Protein AF-A0A097BV94-F1 (afdb_monomer)

Radius of gyration: 15.73 Å; Cα contacts (8 Å, |Δi|>4): 111; chains: 1; bounding box: 40×26×39 Å

Solvent-accessible surface area (backbone atoms only — not comparable to full-atom values): 6488 Å² total; per-residue (Å²): 126,52,73,59,100,88,47,80,46,83,89,72,88,84,65,77,49,43,42,46,38,58,59,32,61,78,56,73,57,71,54,71,69,58,48,51,58,48,50,53,51,49,52,54,54,50,52,55,33,48,76,71,50,38,44,50,63,48,80,49,48,73,34,26,31,20,32,87,84,69,47,75,42,85,49,75,65,86,66,43,46,70,68,59,91,90,56,91,72,84,87,73,91,68,54,53,84,95,64,52,73,94,126

Nearest PDB structures (foldseek):
  8bik-assembly2_D  TM=9.775E-01  e=7.453E-10  Homo sapiens
  7jij-assembly1_A  TM=9.639E-01  e=6.955E-10  Homo sapiens
  5ezv-assembly2_C  TM=9.737E-01  e=1.209E-09  Homo sapiens
  6b1u-assembly2_C  TM=9.723E-01  e=1.295E-09  Homo sapiens
  2phk-assembly1_A-2  TM=9.652E-01  e=4.698E-08  Oryctolagus cuniculus

pLDDT: mean 88.94, std 12.37, range [52.62, 98.56]

Foldseek 3Di:
DDDDPPDDDDDDDDADQAFQVVVCVVVVHDDPVLVVQQVVLVVVVQVVCVVVQKHQQADDRNQWTAHPVRHTDGHDSVVIDRDDPPDPDDPDDDYDVVPHDPD

Sequence (103 aa):
VLASRTKIYIILEFVTGGELFDRIVDRGRLSESETRRYFQQLIEAVAHCHMKGVYHRDLKPENLLLDSFGKLKVSDFGLSALPQQGVGLLHTTCGTPNYVAPE

Secondary structure (DSSP, 8-state):
-EE-SS-EE------TT-BHHHHHHHHSS--HHHHHHHHHHHHHHHHHHHHTT-B----SGGGEEE-TT--EEE---TT-B-PPTT-----S--S-GGG----

Structure (mmCIF, N/CA/C/O backbone):
data_AF-A0A097BV94-F1
#
_entry.id   AF-A0A097BV94-F1
#
loop_
_atom_site.group_PDB
_atom_site.id
_atom_site.type_symbol
_atom_site.label_atom_id
_atom_site.label_alt_id
_atom_site.label_comp_id
_atom_site.label_asym_id
_atom_site.label_entity_id
_atom_site.label_seq_id
_atom_site.pdbx_PDB_ins_code
_atom_site.Cartn_x
_atom_site.Cartn_y
_atom_site.Cartn_z
_atom_site.occupancy
_atom_site.B_iso_or_equiv
_atom_site.auth_seq_id
_atom_site.auth_comp_id
_atom_site.auth_asym_id
_atom_site.auth_atom_id
_atom_site.pdbx_PDB_model_num
ATOM 1 N N . VAL A 1 1 ? -22.133 2.402 8.118 1.00 69.75 1 VAL A N 1
ATOM 2 C CA . VAL A 1 1 ? -2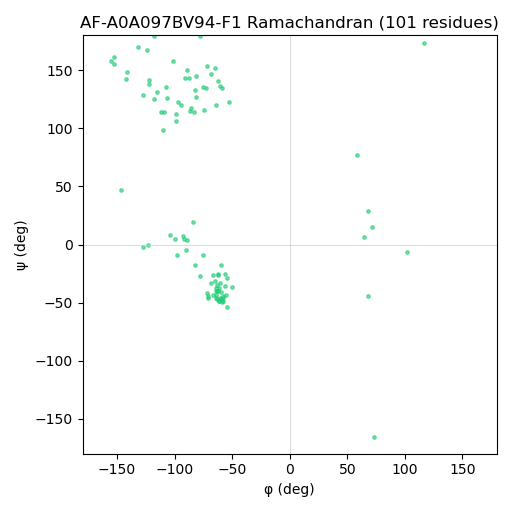1.930 0.991 8.521 1.00 69.75 1 VAL A CA 1
ATOM 3 C C . VAL A 1 1 ? -23.296 0.344 8.612 1.00 69.75 1 VAL A C 1
ATOM 5 O O . VAL A 1 1 ? -24.127 0.854 9.354 1.00 69.75 1 VAL A O 1
ATOM 8 N N . LEU A 1 2 ? -23.562 -0.690 7.812 1.00 87.88 2 LEU A N 1
ATOM 9 C CA . LEU A 1 2 ? -24.793 -1.475 7.947 1.00 87.88 2 LEU A CA 1
ATOM 10 C C . LEU A 1 2 ? -24.506 -2.640 8.893 1.00 87.88 2 LEU A C 1
ATOM 12 O O . LEU A 1 2 ? -23.410 -3.195 8.871 1.00 87.88 2 LEU A O 1
ATOM 16 N N . ALA A 1 3 ? -25.470 -3.013 9.724 1.00 92.06 3 ALA A N 1
ATOM 17 C CA . ALA A 1 3 ? -25.302 -4.114 10.659 1.00 92.06 3 ALA A CA 1
ATOM 18 C C . ALA A 1 3 ? -26.585 -4.938 10.768 1.00 92.06 3 ALA A C 1
ATOM 20 O O . ALA A 1 3 ? -27.695 -4.429 10.635 1.00 92.06 3 ALA A O 1
ATOM 21 N N . SER A 1 4 ? -26.411 -6.227 11.018 1.00 95.12 4 SER A N 1
ATOM 22 C CA . SER A 1 4 ? -27.455 -7.153 11.451 1.00 95.12 4 SER A CA 1
ATOM 23 C C . SER A 1 4 ? -27.086 -7.694 12.831 1.00 95.12 4 SER A C 1
ATOM 25 O O . SER A 1 4 ? -26.014 -7.387 13.348 1.00 95.12 4 SER A O 1
ATOM 27 N N . ARG A 1 5 ? -27.929 -8.552 13.420 1.00 94.38 5 ARG A N 1
ATOM 28 C CA . ARG A 1 5 ? -27.639 -9.161 14.731 1.00 94.38 5 ARG A CA 1
ATOM 29 C C . ARG A 1 5 ? -26.304 -9.913 14.784 1.00 94.38 5 ARG A C 1
ATOM 31 O O . ARG A 1 5 ? -25.755 -10.060 15.866 1.00 94.38 5 ARG A O 1
ATOM 38 N N . THR A 1 6 ? -25.801 -10.401 13.649 1.00 95.69 6 THR A N 1
ATOM 39 C CA . THR A 1 6 ? -24.611 -11.267 13.595 1.00 95.69 6 THR A CA 1
ATOM 40 C C . THR A 1 6 ? -23.532 -10.791 12.626 1.00 95.69 6 THR A C 1
ATOM 42 O O . THR A 1 6 ? -22.498 -11.441 12.512 1.00 95.69 6 THR A O 1
ATOM 45 N N . LYS A 1 7 ? -23.752 -9.692 11.893 1.00 93.62 7 LYS A N 1
ATOM 46 C CA . LYS A 1 7 ? -22.832 -9.237 10.838 1.00 93.62 7 LYS A CA 1
ATOM 47 C C . LYS A 1 7 ? -22.715 -7.725 10.799 1.00 93.62 7 LYS A C 1
ATOM 49 O O . LYS A 1 7 ? -23.725 -7.033 10.916 1.00 93.62 7 LYS A O 1
ATOM 54 N N . ILE A 1 8 ? -21.505 -7.252 10.529 1.00 93.38 8 ILE A N 1
ATOM 55 C CA . ILE A 1 8 ? -21.200 -5.869 10.166 1.00 93.38 8 ILE A CA 1
ATOM 56 C C . ILE A 1 8 ? -20.862 -5.855 8.676 1.00 93.38 8 ILE A C 1
ATOM 58 O O . ILE A 1 8 ? -20.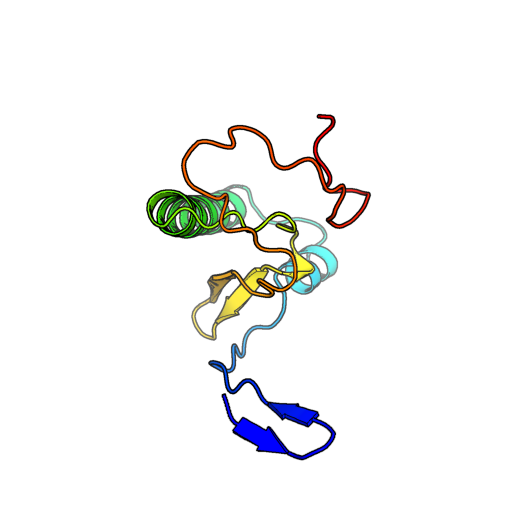128 -6.714 8.197 1.00 93.38 8 ILE A O 1
ATOM 62 N N . TYR A 1 9 ? -21.401 -4.882 7.951 1.00 92.44 9 TYR A N 1
ATOM 63 C CA . TYR A 1 9 ? -21.137 -4.667 6.536 1.00 92.44 9 TYR A CA 1
ATOM 64 C C . TYR A 1 9 ? -20.489 -3.297 6.346 1.00 92.44 9 TYR A C 1
ATOM 66 O O . TYR A 1 9 ? -21.033 -2.256 6.747 1.00 92.44 9 TYR A O 1
ATOM 74 N N . ILE A 1 10 ? -19.327 -3.314 5.701 1.00 91.56 10 ILE A N 1
ATOM 75 C CA . ILE A 1 10 ? -18.566 -2.129 5.323 1.00 91.56 10 ILE A CA 1
ATOM 76 C C . ILE A 1 10 ? -18.616 -2.051 3.797 1.00 91.56 10 ILE A C 1
ATOM 78 O O . ILE A 1 10 ? -18.120 -2.940 3.114 1.00 91.56 10 ILE A O 1
ATOM 82 N N . ILE A 1 11 ? -19.275 -1.017 3.274 1.00 93.62 11 ILE A N 1
ATOM 83 C CA . ILE A 1 11 ? -19.359 -0.759 1.836 1.00 93.62 11 ILE A CA 1
ATOM 84 C C . ILE A 1 11 ? -18.239 0.216 1.497 1.00 93.62 11 ILE A C 1
ATOM 86 O O . ILE A 1 11 ? -18.195 1.312 2.057 1.00 93.62 11 ILE A O 1
ATOM 90 N N . LEU A 1 12 ? -17.339 -0.206 0.615 1.00 92.62 12 LEU A N 1
ATOM 91 C CA . LEU A 1 12 ? -16.159 0.543 0.193 1.00 92.62 12 LEU A CA 1
ATOM 92 C C . LEU A 1 12 ? -16.163 0.711 -1.328 1.00 92.62 12 LEU A C 1
ATOM 94 O O . LEU A 1 12 ? -16.927 0.058 -2.040 1.00 92.62 12 LEU A O 1
ATOM 98 N N . GLU A 1 13 ? -15.295 1.591 -1.815 1.00 94.12 13 GLU A N 1
ATOM 99 C CA . GLU A 1 13 ? -14.993 1.692 -3.240 1.00 94.12 13 GLU A CA 1
ATOM 100 C C . GLU A 1 13 ? -14.455 0.351 -3.768 1.00 94.12 13 GLU A C 1
ATOM 102 O O . GLU A 1 13 ? -13.581 -0.258 -3.151 1.00 94.12 13 GLU A O 1
ATOM 107 N N . PHE A 1 14 ? -14.959 -0.098 -4.922 1.00 94.94 14 PHE A N 1
ATOM 108 C CA . PHE A 1 14 ? -14.424 -1.269 -5.613 1.00 94.94 14 PHE A CA 1
ATOM 109 C C . PHE A 1 14 ? -13.246 -0.869 -6.505 1.00 94.94 14 PHE A C 1
ATOM 111 O O . PHE A 1 14 ? -13.410 -0.102 -7.454 1.00 94.94 14 PHE A O 1
ATOM 118 N N . VAL A 1 15 ? -12.064 -1.409 -6.209 1.00 96.56 15 VAL A N 1
ATOM 119 C CA . VAL A 1 15 ? -10.823 -1.115 -6.931 1.00 96.56 15 VAL A CA 1
ATOM 120 C C . VAL A 1 15 ? -10.54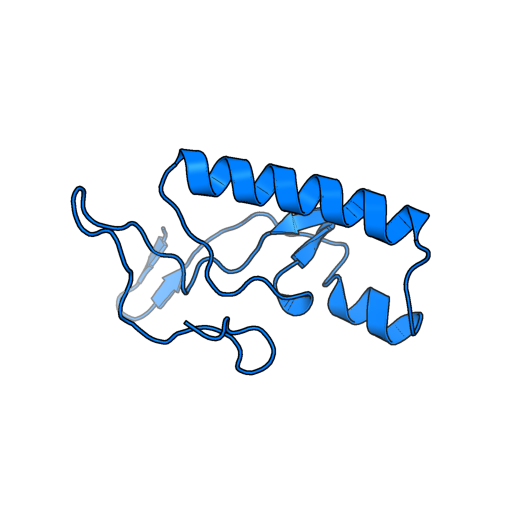8 -2.231 -7.941 1.00 96.56 15 VAL A C 1
ATOM 122 O O . VAL A 1 15 ? -10.287 -3.370 -7.570 1.00 96.56 15 VAL A O 1
ATOM 125 N N . THR A 1 16 ? -10.643 -1.916 -9.233 1.00 95.81 16 THR A N 1
ATOM 126 C CA . THR A 1 16 ? -10.741 -2.924 -10.306 1.00 95.81 16 THR A CA 1
ATOM 127 C C . THR A 1 16 ? -9.414 -3.532 -10.764 1.00 95.81 16 THR A C 1
ATOM 129 O O . THR A 1 16 ? -9.434 -4.534 -11.470 1.00 95.81 16 THR A O 1
ATOM 132 N N . GLY A 1 17 ? -8.274 -2.906 -10.467 1.00 94.31 17 GLY A N 1
ATOM 133 C CA . GLY A 1 17 ? -6.962 -3.309 -10.994 1.00 94.31 17 GLY A CA 1
ATOM 134 C C . GLY A 1 17 ? -6.186 -4.283 -10.105 1.00 94.31 17 GLY A C 1
ATOM 135 O O . GLY A 1 17 ? -5.037 -4.576 -10.427 1.00 94.31 17 GLY A O 1
ATOM 136 N N . GLY A 1 18 ? -6.807 -4.790 -9.035 1.00 95.75 18 GLY A N 1
ATOM 137 C CA . GLY A 1 18 ? -6.244 -5.831 -8.173 1.00 95.75 18 GLY A CA 1
ATOM 138 C C . GLY A 1 18 ? -5.117 -5.350 -7.260 1.00 95.75 18 GLY A C 1
ATOM 139 O O . GLY A 1 18 ? -4.921 -4.147 -7.063 1.00 95.75 18 GLY A O 1
ATOM 140 N N . GLU A 1 19 ? -4.398 -6.311 -6.687 1.00 97.31 19 GLU A N 1
ATOM 141 C CA . GLU A 1 19 ? -3.300 -6.077 -5.752 1.00 97.31 19 GLU A CA 1
ATOM 142 C C . GLU A 1 19 ? -1.997 -5.733 -6.489 1.00 97.31 19 GLU A C 1
ATOM 144 O O . GLU A 1 19 ? -1.673 -6.259 -7.558 1.00 97.31 19 GLU A O 1
ATOM 149 N N . LEU A 1 20 ? -1.193 -4.852 -5.894 1.00 96.81 20 LEU A N 1
ATOM 150 C CA . LEU A 1 20 ? 0.147 -4.551 -6.384 1.00 96.81 20 LEU A CA 1
ATOM 151 C C . LEU A 1 20 ? 1.058 -5.780 -6.266 1.00 96.81 20 LEU A C 1
ATOM 153 O O . LEU A 1 20 ? 1.953 -5.940 -7.098 1.00 96.81 20 LEU A O 1
ATOM 157 N N . PHE A 1 21 ? 0.827 -6.635 -5.263 1.00 96.31 21 PHE A N 1
ATOM 158 C CA . PHE A 1 21 ? 1.541 -7.897 -5.082 1.00 96.31 21 PHE A CA 1
ATOM 159 C C . PHE A 1 21 ? 1.467 -8.782 -6.329 1.00 96.31 21 PHE A C 1
ATOM 161 O O . PHE A 1 21 ? 2.514 -9.127 -6.880 1.00 96.31 21 PHE A O 1
ATOM 168 N N . ASP A 1 22 ? 0.261 -9.054 -6.835 1.00 95.81 22 ASP A N 1
ATOM 169 C CA . ASP A 1 22 ? 0.053 -9.870 -8.038 1.00 95.81 22 ASP A CA 1
ATOM 170 C C . ASP A 1 22 ? 0.830 -9.307 -9.231 1.00 95.81 22 ASP A C 1
ATOM 172 O O . ASP A 1 22 ? 1.547 -10.018 -9.934 1.00 95.81 22 ASP A O 1
ATOM 176 N N . ARG A 1 23 ? 0.799 -7.979 -9.401 1.00 94.75 23 ARG A N 1
ATOM 177 C CA . ARG A 1 23 ? 1.547 -7.307 -10.470 1.00 94.75 23 ARG A CA 1
ATOM 178 C C . ARG A 1 23 ? 3.064 -7.473 -10.337 1.00 94.75 23 ARG A C 1
ATOM 180 O O . ARG A 1 23 ? 3.759 -7.499 -11.357 1.00 94.75 23 ARG A O 1
ATOM 187 N N . ILE A 1 24 ? 3.593 -7.515 -9.114 1.00 95.94 24 ILE A N 1
ATOM 188 C CA . ILE A 1 24 ? 5.019 -7.759 -8.860 1.00 95.94 24 ILE A CA 1
ATOM 189 C C . ILE A 1 24 ? 5.356 -9.217 -9.166 1.00 95.94 24 ILE A C 1
ATOM 191 O O . ILE A 1 24 ? 6.342 -9.455 -9.860 1.00 95.94 24 ILE A O 1
ATOM 195 N N . VAL A 1 25 ? 4.541 -10.165 -8.697 1.00 96.06 25 VAL A N 1
ATOM 196 C CA . VAL A 1 25 ? 4.734 -11.604 -8.925 1.00 96.06 25 VAL A CA 1
ATOM 197 C C . VAL A 1 25 ?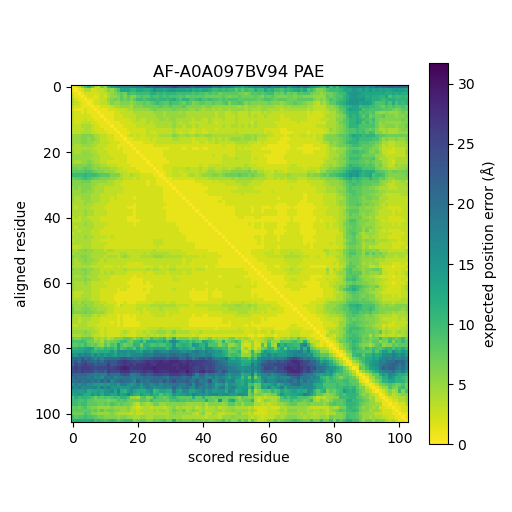 4.739 -11.921 -10.419 1.00 96.06 25 VAL A C 1
ATOM 199 O O . VAL A 1 25 ? 5.702 -12.510 -10.908 1.00 96.06 25 VAL A O 1
ATOM 202 N N . ASP A 1 26 ? 3.745 -11.435 -11.165 1.00 95.12 26 ASP A N 1
ATOM 203 C CA . ASP A 1 26 ? 3.613 -11.676 -12.608 1.00 95.12 26 ASP A CA 1
ATOM 204 C C . ASP A 1 26 ? 4.802 -11.147 -13.419 1.00 95.12 26 ASP A C 1
ATOM 206 O O . ASP A 1 26 ? 5.175 -11.704 -14.453 1.00 95.12 26 ASP A O 1
ATOM 210 N N . ARG A 1 27 ? 5.407 -10.041 -12.972 1.00 93.75 27 ARG A N 1
ATOM 211 C CA . ARG A 1 27 ? 6.526 -9.383 -13.667 1.00 93.75 27 ARG A CA 1
ATOM 212 C C . ARG A 1 27 ? 7.895 -9.756 -13.104 1.00 93.75 27 ARG A C 1
ATOM 214 O O . ARG A 1 27 ? 8.913 -9.348 -13.665 1.00 9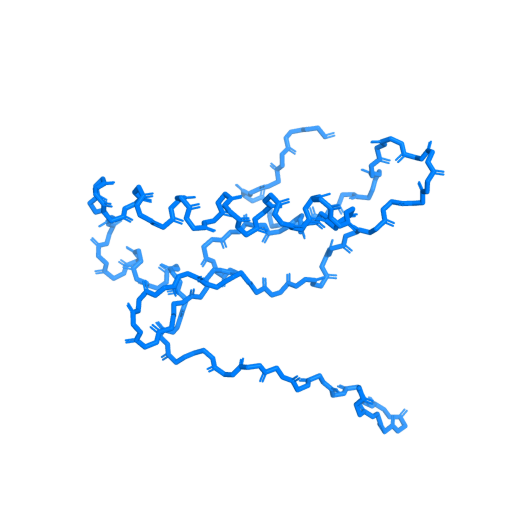3.75 27 ARG A O 1
ATOM 221 N N . GLY A 1 28 ? 7.943 -10.455 -11.972 1.00 95.69 28 GLY A N 1
ATOM 222 C CA . GLY A 1 28 ? 9.130 -10.685 -11.144 1.00 95.69 28 GLY A CA 1
ATOM 223 C C . GLY A 1 28 ? 9.661 -9.427 -10.440 1.00 95.69 28 GLY A C 1
ATOM 224 O O . GLY A 1 28 ? 10.008 -9.469 -9.263 1.00 95.69 28 GLY A O 1
ATOM 225 N N . ARG A 1 29 ? 9.742 -8.291 -11.145 1.00 94.00 29 ARG A N 1
ATOM 226 C CA . ARG A 1 29 ? 10.105 -6.981 -10.588 1.00 94.00 29 ARG A CA 1
ATOM 227 C C . ARG A 1 29 ? 9.487 -5.842 -11.391 1.00 94.00 29 ARG A C 1
ATOM 229 O O . ARG A 1 29 ? 9.247 -5.963 -12.591 1.00 94.00 29 ARG A O 1
ATOM 236 N N . LEU A 1 30 ? 9.302 -4.701 -10.738 1.00 95.94 30 LEU A N 1
ATOM 237 C CA . LEU A 1 30 ? 8.917 -3.454 -11.396 1.00 95.94 30 LEU A CA 1
ATOM 238 C C . LEU A 1 30 ? 10.158 -2.670 -11.829 1.00 95.94 30 LEU A C 1
ATOM 240 O O . LEU A 1 30 ? 11.216 -2.758 -11.199 1.00 95.94 30 LEU A O 1
ATOM 244 N N . SER A 1 31 ? 10.031 -1.891 -12.904 1.00 97.56 31 SER A N 1
ATOM 245 C CA . SER A 1 31 ? 11.081 -0.942 -13.280 1.00 97.56 31 SER A CA 1
ATOM 246 C C . SER A 1 31 ? 11.232 0.138 -12.207 1.00 97.56 31 SER A C 1
ATOM 248 O O . SER A 1 31 ? 10.264 0.503 -11.543 1.00 97.56 31 SER A O 1
ATOM 250 N N . GLU A 1 32 ? 12.425 0.716 -12.065 1.00 98.12 32 GLU A N 1
ATOM 251 C CA . GLU A 1 32 ? 12.654 1.792 -11.091 1.00 98.12 32 GLU A CA 1
ATOM 252 C C . GLU A 1 32 ? 11.702 2.983 -11.305 1.00 98.12 32 GLU A C 1
ATOM 254 O O . GLU A 1 32 ? 11.222 3.586 -10.348 1.00 98.12 32 GLU A O 1
ATOM 259 N N . SER A 1 33 ? 11.368 3.287 -12.564 1.00 98.06 33 SER A N 1
ATOM 260 C CA . SER A 1 33 ? 10.397 4.328 -12.917 1.00 98.06 33 SER A CA 1
ATOM 261 C C . SER A 1 33 ? 8.988 4.022 -12.393 1.00 98.06 33 SER A C 1
ATOM 263 O O . SER A 1 33 ? 8.361 4.879 -11.765 1.00 98.06 33 SER A O 1
ATOM 265 N N . GLU A 1 34 ? 8.498 2.793 -12.592 1.00 96.31 34 GLU A N 1
ATOM 266 C CA . GLU A 1 34 ? 7.200 2.361 -12.058 1.00 96.31 34 GLU A CA 1
ATOM 267 C C . GLU A 1 34 ? 7.199 2.347 -10.528 1.00 96.31 34 GLU A C 1
ATOM 269 O O . GLU A 1 34 ? 6.279 2.890 -9.915 1.00 96.31 34 GLU A O 1
ATOM 274 N N . THR A 1 35 ? 8.247 1.789 -9.917 1.00 97.19 35 THR A N 1
ATOM 275 C CA . THR A 1 35 ? 8.409 1.739 -8.460 1.00 97.19 35 THR A CA 1
ATOM 276 C C . THR A 1 35 ? 8.399 3.138 -7.859 1.00 97.19 35 THR A C 1
ATOM 278 O O . THR A 1 35 ? 7.658 3.383 -6.912 1.00 97.19 35 THR A O 1
ATOM 281 N N . ARG A 1 36 ? 9.143 4.091 -8.440 1.00 98.38 36 ARG A N 1
ATOM 282 C CA . ARG A 1 36 ? 9.172 5.489 -7.982 1.00 98.38 36 ARG A CA 1
ATOM 283 C C . ARG A 1 36 ? 7.781 6.119 -8.000 1.00 98.38 36 ARG A C 1
ATOM 285 O O . ARG A 1 36 ? 7.395 6.760 -7.028 1.00 98.38 36 ARG A O 1
ATOM 292 N N . ARG A 1 37 ? 7.016 5.902 -9.075 1.00 98.12 37 ARG A N 1
ATOM 293 C CA . ARG A 1 37 ? 5.655 6.439 -9.220 1.00 98.12 37 ARG A CA 1
ATOM 294 C C . ARG A 1 37 ? 4.689 5.874 -8.175 1.00 98.12 37 ARG A C 1
ATOM 296 O O . ARG A 1 37 ? 3.846 6.617 -7.675 1.00 98.12 37 ARG A O 1
ATOM 303 N N . TYR A 1 38 ? 4.775 4.583 -7.857 1.00 98.25 38 TYR A N 1
ATOM 304 C CA . TYR A 1 38 ? 3.951 3.988 -6.799 1.00 98.25 38 TYR A CA 1
ATOM 305 C C . TYR A 1 38 ? 4.399 4.431 -5.412 1.00 98.25 38 TYR A C 1
ATOM 307 O O . TYR A 1 38 ? 3.564 4.782 -4.588 1.00 98.25 38 TYR A O 1
ATOM 315 N N . PHE A 1 39 ? 5.707 4.489 -5.170 1.00 98.12 39 PHE A N 1
ATOM 316 C CA . PHE A 1 39 ? 6.246 4.903 -3.882 1.00 98.12 39 PHE A CA 1
ATOM 317 C C . PHE A 1 39 ? 5.870 6.350 -3.542 1.00 98.12 39 PHE A C 1
ATOM 319 O O . PHE A 1 39 ? 5.478 6.624 -2.416 1.00 98.12 39 PHE A O 1
ATOM 326 N N . GLN A 1 40 ? 5.890 7.264 -4.517 1.00 98.56 40 GLN A N 1
ATOM 327 C CA . GLN A 1 40 ? 5.411 8.639 -4.322 1.00 98.56 40 GLN A CA 1
ATOM 328 C C . GLN A 1 40 ? 3.948 8.678 -3.858 1.00 98.56 40 GLN A C 1
ATOM 330 O O . GLN A 1 40 ? 3.649 9.296 -2.841 1.00 98.56 40 GLN A O 1
ATOM 335 N N . GLN A 1 41 ? 3.059 7.945 -4.536 1.00 98.56 41 GLN A N 1
ATOM 336 C CA . GLN A 1 41 ? 1.644 7.861 -4.150 1.00 98.56 41 GLN A CA 1
ATOM 337 C C . GLN A 1 41 ? 1.454 7.212 -2.772 1.00 98.56 41 GLN A C 1
ATOM 339 O O . GLN A 1 41 ? 0.601 7.642 -1.998 1.00 98.56 41 GLN A O 1
ATOM 344 N N . LEU A 1 42 ? 2.262 6.198 -2.443 1.00 98.50 42 LEU A N 1
ATOM 345 C CA . LEU A 1 42 ? 2.249 5.564 -1.126 1.00 98.50 42 LEU A CA 1
ATOM 346 C C . LEU A 1 42 ? 2.621 6.565 -0.029 1.00 98.50 42 LEU A C 1
ATOM 348 O O . LEU A 1 42 ? 1.906 6.677 0.962 1.00 98.50 42 LEU A O 1
ATOM 352 N N . ILE A 1 43 ? 3.711 7.313 -0.211 1.00 98.31 43 ILE A N 1
ATOM 353 C CA . ILE A 1 43 ? 4.162 8.311 0.764 1.00 98.31 43 ILE A CA 1
ATOM 354 C C . ILE A 1 43 ? 3.129 9.429 0.924 1.00 98.31 43 ILE A C 1
ATOM 356 O O . ILE A 1 43 ? 2.859 9.831 2.052 1.00 98.31 43 ILE A O 1
ATOM 360 N N . GLU A 1 44 ? 2.500 9.887 -0.160 1.00 98.38 44 GLU A N 1
ATOM 361 C CA . GLU A 1 44 ? 1.403 10.861 -0.094 1.00 98.38 44 GLU A CA 1
ATOM 362 C C . GLU A 1 44 ? 0.213 10.333 0.726 1.00 98.38 44 GLU A C 1
ATOM 364 O O . GLU A 1 44 ? -0.282 11.025 1.621 1.00 98.38 44 GLU A O 1
ATOM 369 N N . ALA A 1 45 ? -0.215 9.091 0.479 1.00 97.69 45 ALA A N 1
ATOM 370 C CA . ALA A 1 45 ? -1.313 8.462 1.211 1.00 97.69 45 ALA A CA 1
ATOM 371 C C . ALA A 1 45 ? -0.984 8.267 2.702 1.00 97.69 45 ALA A C 1
ATOM 373 O O . ALA A 1 45 ? -1.805 8.568 3.573 1.00 97.69 45 ALA A O 1
ATOM 374 N N . VAL A 1 46 ? 0.232 7.812 3.013 1.00 97.25 46 VAL A N 1
ATOM 375 C CA . VAL A 1 46 ? 0.704 7.617 4.391 1.00 97.25 46 VAL A CA 1
ATOM 376 C C . VAL A 1 46 ? 0.833 8.952 5.121 1.00 97.25 46 VAL A C 1
ATOM 378 O O . VAL A 1 46 ? 0.364 9.073 6.251 1.00 97.25 46 VAL A O 1
ATOM 381 N N . ALA A 1 47 ? 1.390 9.979 4.474 1.00 97.50 47 ALA A N 1
ATOM 382 C CA . ALA A 1 47 ? 1.483 11.321 5.040 1.00 97.50 47 ALA A CA 1
ATOM 383 C C . ALA A 1 47 ? 0.096 11.889 5.373 1.00 97.50 47 ALA A C 1
ATOM 385 O O . ALA A 1 47 ? -0.093 12.465 6.447 1.00 97.50 47 ALA A O 1
ATOM 386 N N . HIS A 1 48 ? -0.892 11.673 4.498 1.00 96.62 48 HIS A N 1
ATOM 387 C CA . HIS A 1 48 ? -2.278 12.047 4.769 1.00 96.62 48 HIS A CA 1
ATOM 388 C C . HIS A 1 48 ? -2.837 11.334 6.011 1.00 96.62 48 HIS A C 1
ATOM 390 O O . HIS A 1 48 ? -3.427 11.984 6.874 1.00 96.62 48 HIS A O 1
ATOM 396 N N . CYS A 1 49 ? -2.620 10.020 6.134 1.00 94.81 49 CYS A N 1
ATOM 397 C CA . CYS A 1 49 ? -3.063 9.243 7.296 1.00 94.81 49 CYS A CA 1
ATOM 398 C C . CYS A 1 49 ? -2.407 9.741 8.592 1.00 94.81 49 CYS A C 1
ATOM 400 O O . CYS A 1 49 ? -3.100 10.043 9.566 1.00 94.81 49 CYS A O 1
ATOM 402 N N . HIS A 1 50 ? -1.084 9.918 8.581 1.00 94.19 50 HIS A N 1
ATOM 403 C CA . HIS A 1 50 ? -0.322 10.386 9.738 1.00 94.19 50 HIS A CA 1
ATOM 404 C C . HIS A 1 50 ? -0.747 11.791 10.183 1.00 94.19 50 HIS A C 1
ATOM 406 O O . HIS A 1 50 ? -0.869 12.042 11.379 1.00 94.19 50 HIS A O 1
ATOM 412 N N . MET A 1 51 ? -1.061 12.694 9.248 1.00 94.38 51 MET A N 1
ATOM 413 C CA . MET A 1 51 ? -1.589 14.029 9.566 1.00 94.38 51 MET A CA 1
ATOM 414 C C . MET A 1 51 ? -2.939 13.973 10.302 1.00 94.38 51 MET A C 1
ATOM 416 O O . MET A 1 51 ? -3.289 14.890 11.043 1.00 94.38 51 MET A O 1
ATOM 420 N N . LYS A 1 52 ? -3.701 12.891 10.118 1.00 91.81 52 LYS A N 1
ATOM 421 C CA . LYS A 1 52 ? -4.956 12.615 10.831 1.00 91.81 52 LYS A CA 1
ATOM 422 C C . LYS A 1 52 ? -4.756 11.786 12.104 1.00 91.81 52 LYS A C 1
ATOM 424 O O . LYS A 1 52 ? -5.743 11.416 12.733 1.00 91.81 52 LYS A O 1
ATOM 429 N N . GLY A 1 53 ? -3.511 11.494 12.484 1.00 88.94 53 GLY A N 1
ATOM 430 C CA . GLY A 1 53 ? -3.179 10.642 13.627 1.00 88.94 53 GLY A CA 1
ATOM 431 C C . GLY A 1 53 ? -3.477 9.157 13.403 1.00 88.94 53 GLY A C 1
ATOM 432 O O . GLY A 1 53 ? -3.534 8.407 14.372 1.00 88.94 53 GLY A O 1
ATOM 433 N N . VAL A 1 54 ? -3.693 8.735 12.152 1.00 90.50 54 VAL A N 1
ATOM 434 C CA . VAL A 1 54 ? -3.966 7.340 11.784 1.00 90.50 54 VAL A CA 1
ATOM 435 C C . VAL A 1 54 ? -2.675 6.686 11.318 1.00 90.50 54 VAL A C 1
ATOM 437 O O . VAL A 1 54 ? -2.078 7.121 10.335 1.00 90.50 54 VAL A O 1
ATOM 440 N N . TYR A 1 55 ? -2.288 5.598 11.972 1.00 91.94 55 TYR A N 1
ATOM 441 C CA . TYR A 1 55 ? -1.153 4.768 11.566 1.00 91.94 55 TYR A CA 1
ATOM 442 C C . TYR A 1 55 ? -1.682 3.467 10.980 1.00 91.94 55 TYR A C 1
ATOM 444 O O . TYR A 1 55 ? -2.447 2.784 11.655 1.00 91.94 55 TYR A O 1
ATOM 452 N N . HIS A 1 56 ? -1.271 3.112 9.759 1.00 93.25 56 HIS A N 1
ATOM 453 C CA . HIS A 1 56 ? -1.804 1.934 9.061 1.00 93.25 56 HIS A CA 1
ATOM 454 C C . HIS A 1 56 ? -1.340 0.603 9.666 1.00 93.25 56 HIS A C 1
ATOM 456 O O . HIS A 1 56 ? -2.144 -0.308 9.838 1.00 93.25 56 HIS A O 1
ATOM 462 N N . ARG A 1 57 ? -0.038 0.501 9.980 1.00 91.19 57 ARG A N 1
ATOM 463 C CA . ARG A 1 57 ? 0.615 -0.624 10.688 1.00 91.19 57 ARG A CA 1
ATOM 464 C C . ARG A 1 57 ? 0.629 -1.989 9.983 1.00 91.19 57 ARG A C 1
ATOM 466 O O . ARG A 1 57 ? 1.095 -2.956 10.568 1.00 91.19 57 ARG A O 1
ATOM 473 N N . ASP A 1 58 ? 0.171 -2.062 8.738 1.00 92.56 58 ASP A N 1
ATOM 474 C CA . ASP A 1 58 ? 0.239 -3.276 7.907 1.00 92.56 58 ASP A CA 1
ATOM 475 C C . ASP A 1 58 ? 0.426 -2.894 6.433 1.00 92.56 58 ASP A C 1
ATOM 477 O O . ASP A 1 58 ? -0.301 -3.332 5.547 1.00 92.56 58 ASP A O 1
ATOM 481 N N . LEU A 1 59 ? 1.361 -1.978 6.169 1.00 95.56 59 LEU A N 1
ATOM 482 C CA . LEU A 1 59 ? 1.706 -1.611 4.799 1.00 95.56 59 LEU A CA 1
ATOM 483 C C . LEU A 1 59 ? 2.531 -2.735 4.175 1.00 95.56 59 LEU A C 1
ATOM 485 O O . LEU A 1 59 ? 3.651 -3.008 4.599 1.00 95.56 59 LEU A O 1
ATOM 489 N N . LYS A 1 60 ? 1.966 -3.353 3.144 1.00 95.00 60 LYS A N 1
ATOM 490 C CA . LYS A 1 60 ? 2.558 -4.442 2.364 1.00 95.00 60 LYS A CA 1
ATOM 491 C C . LYS A 1 60 ? 1.934 -4.453 0.965 1.00 95.00 60 LYS A C 1
ATOM 493 O O . LYS A 1 60 ? 0.839 -3.907 0.816 1.00 95.00 60 LYS A O 1
ATOM 498 N N . PRO A 1 61 ? 2.589 -5.026 -0.059 1.00 95.31 61 PRO A N 1
ATOM 499 C CA . PRO A 1 61 ? 2.066 -5.023 -1.426 1.00 95.31 61 PRO A CA 1
ATOM 500 C C . PRO A 1 61 ? 0.640 -5.582 -1.585 1.00 95.31 61 PRO A C 1
ATOM 502 O O . PRO A 1 61 ? -0.071 -5.129 -2.475 1.00 95.31 61 PRO A O 1
ATOM 505 N N . GLU A 1 62 ? 0.214 -6.504 -0.722 1.00 95.69 62 GLU A N 1
ATOM 506 C CA . GLU A 1 62 ? -1.131 -7.101 -0.687 1.00 95.69 62 GLU A CA 1
ATOM 507 C C . GLU A 1 62 ? -2.205 -6.081 -0.267 1.00 95.69 62 GLU A C 1
ATOM 509 O O . GLU A 1 62 ? -3.323 -6.085 -0.769 1.00 95.69 62 GLU A O 1
ATOM 514 N N . ASN A 1 63 ? -1.848 -5.127 0.600 1.00 96.94 63 ASN A N 1
ATOM 515 C CA . ASN A 1 63 ? -2.749 -4.058 1.048 1.00 96.94 63 ASN A CA 1
ATOM 516 C C . ASN A 1 63 ? -2.695 -2.818 0.138 1.00 96.94 63 ASN A C 1
ATOM 518 O O . ASN A 1 63 ? -3.338 -1.800 0.418 1.00 96.94 63 ASN A O 1
ATOM 522 N N . LEU A 1 64 ? -1.938 -2.879 -0.959 1.00 97.94 64 LEU A N 1
ATOM 523 C CA . LEU A 1 64 ? -1.832 -1.819 -1.952 1.00 97.94 64 LEU A CA 1
ATOM 524 C C . LEU A 1 64 ? -2.540 -2.249 -3.231 1.00 97.94 64 LEU A C 1
ATOM 526 O O . LEU A 1 64 ? -2.096 -3.158 -3.919 1.00 97.94 64 LEU A O 1
ATOM 530 N N . LEU A 1 65 ? -3.621 -1.565 -3.576 1.00 98.12 65 LEU A N 1
ATOM 531 C CA . LEU A 1 65 ? -4.431 -1.863 -4.751 1.00 98.12 65 LEU A CA 1
ATOM 532 C C . LEU A 1 65 ? -4.118 -0.895 -5.892 1.00 98.12 65 LEU A C 1
ATOM 534 O O . LEU A 1 65 ? -3.642 0.222 -5.669 1.00 98.12 65 LEU A O 1
ATOM 538 N N . LEU A 1 66 ? -4.426 -1.303 -7.119 1.00 97.75 66 LEU A N 1
ATOM 539 C CA . LEU A 1 66 ? -4.346 -0.456 -8.306 1.00 97.75 66 LEU A CA 1
ATOM 540 C C . LEU A 1 66 ? -5.738 -0.238 -8.891 1.00 97.75 66 LEU A C 1
ATOM 542 O O . LEU A 1 66 ? -6.485 -1.188 -9.087 1.00 97.75 66 LEU A O 1
ATOM 546 N N . ASP A 1 67 ? -6.107 1.003 -9.196 1.00 96.31 67 ASP A N 1
ATOM 547 C CA . ASP A 1 67 ? -7.352 1.275 -9.922 1.00 96.31 67 ASP A CA 1
ATOM 548 C C . ASP A 1 67 ? -7.221 1.009 -11.437 1.00 96.31 67 ASP A C 1
ATOM 550 O O . ASP A 1 67 ? -6.161 0.631 -11.943 1.00 96.31 67 ASP A O 1
ATOM 554 N N . SER A 1 68 ? -8.305 1.223 -12.191 1.00 94.88 68 SER A N 1
ATOM 555 C CA . SER A 1 68 ? -8.327 1.061 -13.654 1.00 94.88 68 SER A CA 1
ATOM 556 C C . SER A 1 68 ? -7.338 1.962 -14.404 1.00 94.88 68 SER A C 1
ATOM 558 O O . SER A 1 68 ? -7.029 1.698 -15.563 1.00 94.88 68 SER A O 1
ATOM 560 N N . PHE A 1 69 ? -6.840 3.024 -13.766 1.00 94.88 69 PHE A N 1
ATOM 561 C CA . PHE A 1 69 ? -5.848 3.947 -14.318 1.00 94.88 69 PHE A CA 1
ATOM 562 C C . PHE A 1 69 ? -4.430 3.648 -13.809 1.00 94.88 69 PHE A C 1
ATOM 564 O O . PHE A 1 69 ? -3.489 4.386 -14.112 1.00 94.88 69 PHE A O 1
ATOM 571 N N . GLY A 1 70 ? -4.257 2.575 -13.031 1.00 94.62 70 GLY A N 1
ATOM 572 C CA . GLY A 1 70 ? -2.990 2.204 -12.419 1.00 94.62 70 GLY A CA 1
ATOM 573 C C . GLY A 1 70 ? -2.531 3.189 -11.344 1.00 94.62 70 GLY A C 1
ATOM 574 O O . GLY A 1 70 ? -1.318 3.364 -11.173 1.00 94.62 70 GLY A O 1
ATOM 575 N N . LYS A 1 71 ? -3.458 3.868 -10.655 1.00 96.81 71 LYS A N 1
ATOM 576 C CA . LYS A 1 71 ? -3.154 4.639 -9.443 1.00 96.81 71 LYS A CA 1
ATOM 577 C C . LYS A 1 71 ? -3.227 3.756 -8.208 1.00 96.81 71 LYS A C 1
ATOM 579 O O . LYS A 1 71 ? -4.073 2.872 -8.117 1.00 96.81 71 LYS A O 1
ATOM 584 N N . LEU A 1 72 ? -2.330 4.026 -7.268 1.00 98.00 72 LEU A N 1
ATOM 585 C CA . LEU A 1 72 ? -2.212 3.296 -6.017 1.00 98.00 72 LEU A CA 1
ATOM 586 C C . LEU A 1 72 ? -3.335 3.696 -5.054 1.00 98.00 72 LEU A C 1
ATOM 588 O O . LEU A 1 72 ? -3.595 4.884 -4.856 1.00 98.00 72 LEU A O 1
ATOM 592 N N . LYS A 1 73 ? -3.947 2.708 -4.407 1.00 97.81 73 LYS A N 1
ATOM 593 C CA . LYS A 1 73 ? -4.888 2.884 -3.301 1.00 97.81 73 LYS A CA 1
ATOM 594 C C . LYS A 1 73 ? -4.450 2.025 -2.125 1.00 97.81 73 LYS A C 1
ATOM 596 O O . LYS A 1 73 ? -4.214 0.834 -2.278 1.00 97.81 73 LYS A O 1
ATOM 601 N N . VAL A 1 74 ? -4.344 2.638 -0.953 1.00 97.56 74 VAL A N 1
ATOM 602 C CA . VAL A 1 74 ? -4.053 1.924 0.293 1.00 97.56 74 VAL A CA 1
ATOM 603 C C . VAL A 1 74 ? -5.358 1.338 0.834 1.00 97.56 74 VAL A C 1
ATOM 605 O O . VAL A 1 74 ? -6.377 2.032 0.866 1.00 97.56 74 VAL A O 1
ATOM 608 N N . SER A 1 75 ? -5.337 0.070 1.227 1.00 95.75 75 SER A N 1
ATOM 609 C CA . SER A 1 75 ? -6.498 -0.690 1.697 1.00 95.75 75 SER A CA 1
ATOM 610 C C . SER A 1 75 ? -6.192 -1.423 3.005 1.00 95.75 75 SER A C 1
ATOM 612 O O . SER A 1 75 ? -5.047 -1.479 3.421 1.00 95.75 75 SER A O 1
ATOM 614 N N . ASP A 1 76 ? -7.226 -1.976 3.640 1.00 91.38 76 ASP A N 1
ATOM 615 C CA . ASP A 1 76 ? -7.148 -2.717 4.907 1.00 91.38 76 ASP A CA 1
ATOM 616 C C . ASP A 1 76 ? -6.562 -1.938 6.103 1.00 91.38 76 ASP A C 1
ATOM 618 O O . ASP A 1 76 ? -5.457 -2.157 6.595 1.00 91.38 76 ASP A O 1
ATOM 622 N N . PHE A 1 77 ? -7.398 -1.060 6.656 1.00 91.50 77 PHE A N 1
ATOM 623 C CA . PHE A 1 77 ? -7.119 -0.345 7.901 1.00 91.50 77 PHE A CA 1
ATOM 624 C C . PHE A 1 77 ? -7.486 -1.171 9.155 1.00 91.50 77 PHE A C 1
ATOM 626 O O . PHE A 1 77 ? -7.662 -0.605 10.235 1.00 91.50 77 PHE A O 1
ATOM 633 N N . GLY A 1 78 ? -7.619 -2.501 9.051 1.00 83.38 78 GLY A N 1
ATOM 634 C CA . GLY A 1 78 ? -8.062 -3.369 10.150 1.00 83.38 78 GLY A CA 1
ATOM 635 C C . GLY A 1 78 ? -7.129 -3.381 11.366 1.00 83.38 78 GLY A C 1
ATOM 636 O O . GLY A 1 78 ? -7.583 -3.587 12.490 1.00 83.38 78 GLY A O 1
ATOM 637 N N . LEU A 1 79 ? -5.840 -3.096 11.154 1.00 76.69 79 LEU A N 1
ATOM 638 C CA . LEU A 1 79 ? -4.822 -2.970 12.206 1.00 76.69 79 LEU A CA 1
ATOM 639 C C . LEU A 1 79 ? -4.442 -1.516 12.512 1.00 76.69 79 LEU A C 1
ATOM 641 O O . LEU A 1 79 ? -3.491 -1.259 13.256 1.00 76.69 79 LEU A O 1
ATOM 645 N N . SER A 1 80 ? -5.172 -0.556 11.943 1.00 77.88 80 SER A N 1
ATOM 646 C CA . SER A 1 80 ? -4.852 0.852 12.123 1.00 77.88 80 SER A CA 1
ATOM 647 C C . SER A 1 80 ? -5.097 1.322 13.550 1.00 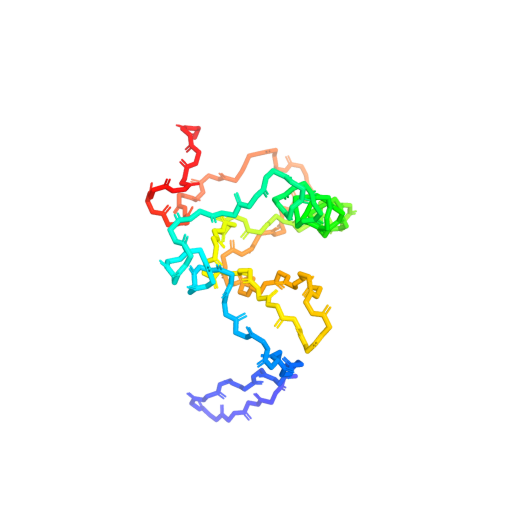77.88 80 SER A C 1
ATOM 649 O O . SER A 1 80 ? -6.024 0.877 14.226 1.00 77.88 80 SER A O 1
ATOM 651 N N . ALA A 1 81 ? -4.270 2.258 14.006 1.00 78.25 81 ALA A N 1
ATOM 652 C CA . ALA A 1 81 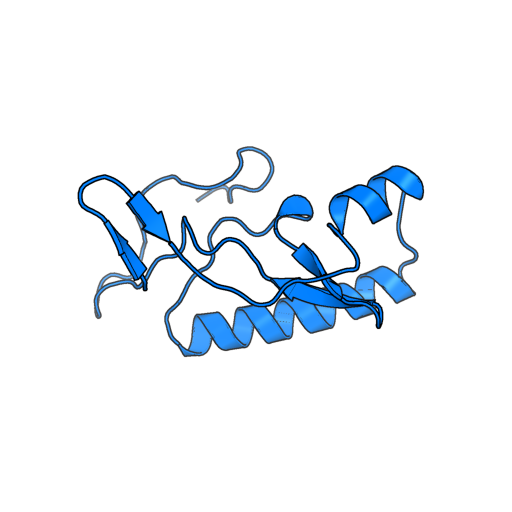? -4.368 2.816 15.347 1.00 78.25 81 ALA A CA 1
ATOM 653 C C . ALA A 1 81 ? -4.553 4.333 15.315 1.00 78.25 81 ALA A C 1
ATOM 655 O O . ALA A 1 81 ? -3.924 5.034 14.521 1.00 78.25 81 ALA A O 1
ATOM 656 N N . LEU A 1 82 ? -5.385 4.809 16.239 1.00 71.88 82 LEU A N 1
ATOM 657 C CA . LEU A 1 82 ? -5.501 6.201 16.658 1.00 71.88 82 LEU A CA 1
ATOM 658 C C . LEU A 1 82 ? -4.933 6.269 18.083 1.00 71.88 82 LEU A C 1
ATOM 660 O O . LEU A 1 82 ? -5.633 5.866 19.018 1.00 71.88 82 LEU A O 1
ATOM 664 N N . PRO A 1 83 ? -3.673 6.690 18.288 1.00 61.62 83 PRO A N 1
ATOM 665 C CA . PRO A 1 83 ? -3.144 6.838 19.634 1.00 61.62 83 PRO A CA 1
ATOM 666 C C . PRO A 1 83 ? -3.991 7.863 20.393 1.00 61.62 83 PRO A C 1
ATOM 668 O O . PRO A 1 83 ? -4.340 8.917 19.855 1.00 61.62 83 PRO A O 1
ATOM 671 N N . GLN A 1 84 ? -4.326 7.573 21.651 1.00 57.91 84 GLN A N 1
ATOM 672 C CA . GLN A 1 84 ? -4.888 8.598 22.529 1.00 57.91 84 GLN A CA 1
ATOM 673 C C . GLN A 1 84 ? -3.853 9.715 22.706 1.00 57.91 84 GLN A C 1
ATOM 675 O O . GLN A 1 84 ? -2.653 9.442 22.805 1.00 57.91 84 GLN A O 1
ATOM 680 N N . GLN A 1 85 ? -4.303 10.974 22.728 1.00 54.38 85 GLN A N 1
ATOM 681 C CA . GLN A 1 85 ? -3.401 12.113 22.902 1.00 54.38 85 GLN A CA 1
ATOM 682 C C . GLN A 1 85 ? -2.525 11.914 24.147 1.00 54.38 85 GLN A C 1
ATOM 684 O O . GLN A 1 85 ? -3.040 11.738 25.248 1.00 54.38 85 GLN A O 1
ATOM 689 N N . GLY A 1 86 ? -1.202 11.932 23.956 1.00 52.62 86 GLY A N 1
ATOM 690 C CA . GLY A 1 86 ? -0.215 11.765 25.028 1.00 52.62 86 GLY A CA 1
ATOM 691 C C . GLY A 1 86 ? 0.435 10.379 25.127 1.00 52.62 86 GLY A C 1
ATOM 692 O O . GLY A 1 86 ? 1.384 10.235 25.892 1.00 52.62 86 GLY A O 1
ATOM 693 N N . VAL A 1 87 ? 0.002 9.381 24.347 1.00 55.31 87 VAL A N 1
ATOM 694 C CA . VAL A 1 87 ? 0.662 8.064 24.290 1.00 55.31 87 VAL A CA 1
ATOM 695 C C . VAL A 1 87 ? 1.577 8.010 23.063 1.00 55.31 87 VAL A C 1
ATOM 697 O O . VAL A 1 87 ? 1.104 7.962 21.930 1.00 55.31 87 VAL A O 1
ATOM 700 N N . GLY A 1 88 ? 2.892 8.086 23.289 1.00 57.09 88 GLY A N 1
ATOM 701 C CA . GLY A 1 88 ? 3.894 8.229 2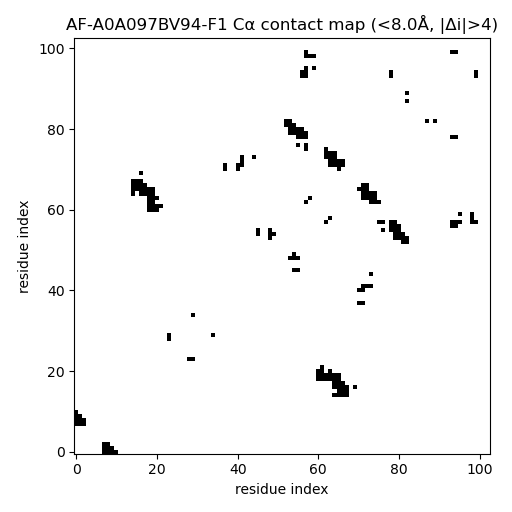2.222 1.00 57.09 88 GLY A CA 1
ATOM 702 C C . GLY A 1 88 ? 4.233 6.942 21.460 1.00 57.09 88 GLY A C 1
ATOM 703 O O . GLY A 1 88 ? 4.605 7.027 20.294 1.00 57.09 88 GLY A O 1
ATOM 704 N N . LEU A 1 89 ? 4.086 5.765 22.082 1.00 61.88 89 LEU A N 1
ATOM 705 C CA . LEU A 1 89 ? 4.328 4.464 21.447 1.00 61.88 89 LEU A CA 1
ATOM 706 C C . LEU A 1 89 ? 3.082 3.575 21.496 1.00 61.88 89 LEU A C 1
ATOM 708 O O . LEU A 1 89 ? 2.406 3.467 22.518 1.00 61.88 89 LEU A O 1
ATOM 712 N N . LEU A 1 90 ? 2.813 2.891 20.384 1.00 60.50 90 LEU A N 1
ATOM 713 C CA . LEU A 1 90 ? 1.828 1.816 20.323 1.00 60.50 90 LEU A CA 1
ATOM 714 C C . LEU A 1 90 ? 2.515 0.510 20.735 1.00 60.50 90 LEU A C 1
ATOM 716 O O . LEU A 1 90 ? 3.403 0.040 20.037 1.00 60.50 90 LEU A O 1
ATOM 720 N N . HIS A 1 91 ? 2.099 -0.085 21.853 1.00 60.62 91 HIS A N 1
ATOM 721 C CA . HIS A 1 91 ? 2.761 -1.269 22.424 1.00 60.62 91 HIS A CA 1
ATOM 722 C C . HIS A 1 91 ? 2.218 -2.619 21.923 1.00 60.62 91 HIS A C 1
ATOM 724 O O . HIS A 1 91 ? 2.729 -3.670 22.298 1.00 60.62 91 HIS A O 1
ATOM 730 N N . THR A 1 92 ? 1.162 -2.628 21.106 1.00 66.12 92 THR A N 1
ATOM 731 C CA . THR A 1 92 ? 0.573 -3.876 20.597 1.00 66.12 92 THR A CA 1
ATOM 732 C C . THR A 1 92 ? 1.342 -4.363 19.376 1.00 66.12 92 THR A C 1
ATOM 734 O O . THR A 1 92 ? 1.255 -3.719 18.340 1.00 66.12 92 THR A O 1
ATOM 737 N N . THR A 1 93 ? 2.030 -5.500 19.430 1.00 61.53 93 THR A N 1
ATOM 738 C CA . THR A 1 93 ? 2.621 -6.099 18.221 1.00 61.53 93 THR A CA 1
ATOM 739 C C . THR A 1 93 ? 1.512 -6.504 17.244 1.00 61.53 93 THR A C 1
ATOM 741 O O . THR A 1 93 ? 0.632 -7.293 17.588 1.00 61.53 93 THR A O 1
ATOM 744 N N . CYS A 1 94 ? 1.520 -5.946 16.034 1.00 66.94 94 CYS A N 1
ATOM 745 C CA . CYS A 1 94 ? 0.601 -6.307 14.956 1.00 66.94 94 CYS A CA 1
ATOM 746 C C . CYS A 1 94 ? 1.247 -6.035 13.593 1.00 66.94 94 CYS A C 1
ATOM 748 O O . CYS A 1 94 ? 2.189 -5.250 13.505 1.00 66.94 94 CYS A O 1
ATOM 750 N N . GLY A 1 95 ? 0.710 -6.656 12.547 1.00 70.94 95 GLY A N 1
ATOM 751 C CA . GLY A 1 95 ? 1.218 -6.559 11.182 1.00 70.94 95 GLY A CA 1
ATOM 752 C C . GLY A 1 95 ? 1.694 -7.910 10.660 1.00 70.94 95 GLY A C 1
ATOM 753 O O . GLY A 1 95 ? 1.718 -8.915 11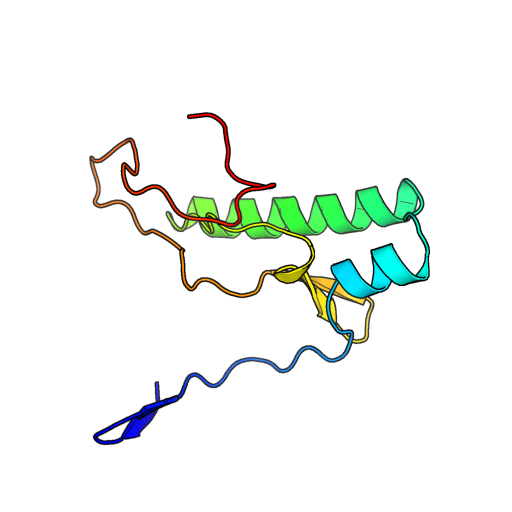.374 1.00 70.94 95 GLY A O 1
ATOM 754 N N . THR A 1 96 ? 2.046 -7.938 9.384 1.00 79.00 96 THR A N 1
ATOM 755 C CA . THR A 1 96 ? 2.495 -9.153 8.701 1.00 79.00 96 THR A CA 1
ATOM 756 C C . THR A 1 96 ? 3.978 -9.417 9.000 1.00 79.00 96 THR A C 1
ATOM 758 O O . THR A 1 96 ? 4.781 -8.524 8.744 1.00 79.00 96 THR A O 1
ATOM 761 N N . PRO A 1 97 ? 4.392 -10.612 9.483 1.00 81.38 97 PRO A N 1
ATOM 762 C CA . PRO A 1 97 ? 5.725 -10.846 10.063 1.00 81.38 97 PRO A CA 1
ATOM 763 C C . PRO A 1 97 ? 6.927 -10.365 9.238 1.00 81.38 97 PRO A C 1
ATOM 765 O O . PRO A 1 97 ? 7.887 -9.855 9.801 1.00 81.38 97 PRO A O 1
ATOM 768 N N . ASN A 1 98 ? 6.865 -10.476 7.908 1.00 85.88 98 ASN A N 1
ATOM 769 C CA . ASN A 1 98 ? 7.952 -10.060 7.011 1.00 85.88 98 ASN A CA 1
ATOM 770 C C . ASN A 1 98 ? 8.071 -8.533 6.830 1.00 85.88 98 ASN A C 1
ATOM 772 O O . ASN A 1 98 ? 9.022 -8.067 6.209 1.00 85.88 98 ASN A O 1
ATOM 776 N N . TYR A 1 99 ? 7.099 -7.770 7.331 1.00 86.19 99 TYR A N 1
ATOM 777 C CA . TYR A 1 99 ? 6.961 -6.322 7.152 1.00 86.19 99 TYR A CA 1
ATOM 778 C C . TYR A 1 99 ? 6.905 -5.563 8.485 1.00 86.19 99 TYR A C 1
ATOM 780 O O . TYR A 1 99 ? 6.782 -4.339 8.490 1.00 86.19 99 TYR A O 1
ATOM 788 N N . VAL A 1 100 ? 6.973 -6.275 9.613 1.00 85.69 100 VAL A N 1
ATOM 789 C CA . VAL A 1 100 ? 6.991 -5.666 10.944 1.00 85.69 100 VAL A CA 1
ATOM 790 C C . VAL A 1 100 ? 8.350 -5.010 11.177 1.00 85.69 100 VAL A C 1
ATOM 792 O O . VAL A 1 100 ? 9.397 -5.577 10.859 1.00 85.69 100 VAL A O 1
ATOM 795 N N . ALA A 1 101 ? 8.314 -3.790 11.705 1.00 85.06 101 ALA A N 1
ATOM 796 C CA . ALA A 1 101 ? 9.513 -3.047 12.050 1.00 85.06 101 ALA A CA 1
ATOM 797 C C . ALA A 1 101 ? 10.192 -3.648 13.306 1.00 85.06 101 ALA A C 1
ATOM 799 O O . ALA A 1 101 ? 9.518 -4.317 14.088 1.00 85.06 101 ALA A O 1
ATOM 800 N N . PRO A 1 102 ? 11.515 -3.486 13.489 1.00 83.56 102 PRO A N 1
ATOM 801 C CA . PRO A 1 102 ? 12.239 -4.124 14.594 1.00 83.56 102 PRO A CA 1
ATOM 802 C C . PRO A 1 102 ? 11.874 -3.639 16.006 1.00 83.56 102 PRO A C 1
ATOM 804 O O . PRO A 1 102 ? 12.130 -4.373 16.961 1.00 83.56 102 PRO A O 1
ATOM 807 N N . GLU A 1 103 ? 11.383 -2.404 16.143 1.00 80.38 103 GLU A N 1
ATOM 808 C CA . GLU A 1 103 ? 10.937 -1.809 17.415 1.00 80.38 103 GLU A CA 1
ATOM 809 C C . GLU A 1 103 ? 9.695 -2.476 18.028 1.00 80.38 103 GLU A C 1
ATOM 811 O O . GLU A 1 103 ? 9.643 -2.523 19.281 1.00 80.38 103 GLU A O 1
#

Mean predicted aligned error: 5.74 Å

Organism: NCBI:txid106626

InterPro domains:
  IPR000719 Protein kinase domain [PF00069] (4-103)
  IPR000719 Protein kinase domain [PS50011] (1-103)
  IPR000719 Protein kinase domain [SM00220] (1-103)
  IPR008271 Serine/threonine-protein kinase, active site [PS00108] (54-66)
  IPR011009 Protein kinase-like domain superfamily [SSF56112] (4-103)